Protein AF-A0A6I7W639-F1 (afdb_monomer_lite)

Sequence (92 aa):
MDISIKNCNNIDNATIHLDKGFLNIKYGINGTGKSTIAKAIELNSQDPEKLVELTPFKLIEDNPNDLKPVVEGCDGIGSVAVFNEFYVGKFV

pLDDT: mean 93.94, std 3.73, range [73.12, 98.12]

Structure (mmCIF, N/CA/C/O backbone):
data_AF-A0A6I7W639-F1
#
_entry.id   AF-A0A6I7W639-F1
#
loop_
_atom_site.group_PDB
_atom_site.id
_atom_site.type_symbol
_atom_site.label_atom_id
_atom_site.label_alt_id
_atom_site.label_comp_id
_atom_site.label_asym_id
_atom_site.label_entity_id
_atom_site.label_seq_id
_atom_site.pdbx_PDB_ins_code
_atom_site.Cartn_x
_atom_site.Cartn_y
_atom_site.Cartn_z
_atom_site.occupancy
_atom_site.B_iso_or_equiv
_atom_site.auth_seq_id
_atom_site.auth_comp_id
_atom_site.auth_asym_id
_atom_site.auth_atom_id
_atom_site.pdbx_PDB_model_num
ATOM 1 N N . MET A 1 1 ? -14.905 -4.392 1.681 1.00 92.06 1 MET A N 1
ATOM 2 C CA . MET A 1 1 ? -14.361 -3.460 0.663 1.00 92.06 1 MET A CA 1
ATOM 3 C C . MET A 1 1 ? -13.049 -4.041 0.197 1.00 92.06 1 MET A C 1
ATOM 5 O O . MET A 1 1 ? -12.198 -4.268 1.044 1.00 92.06 1 MET A O 1
ATOM 9 N N . ASP A 1 2 ? -12.902 -4.307 -1.096 1.00 95.75 2 ASP A N 1
ATOM 10 C CA . ASP A 1 2 ? -11.667 -4.863 -1.652 1.00 95.75 2 ASP A CA 1
ATOM 11 C C . ASP A 1 2 ? -10.798 -3.753 -2.227 1.00 95.75 2 ASP A C 1
ATOM 13 O O . ASP A 1 2 ? -11.258 -2.973 -3.055 1.00 95.75 2 ASP A O 1
ATOM 17 N N . ILE A 1 3 ? -9.547 -3.699 -1.776 1.00 96.62 3 ILE A N 1
ATOM 18 C CA . ILE A 1 3 ? -8.540 -2.753 -2.248 1.00 96.62 3 ILE A CA 1
ATOM 19 C C . ILE A 1 3 ? -7.494 -3.531 -3.037 1.00 96.62 3 ILE A C 1
ATOM 21 O O . ILE A 1 3 ? -6.901 -4.480 -2.520 1.00 96.62 3 ILE A O 1
ATOM 25 N N . SER A 1 4 ? -7.263 -3.121 -4.279 1.00 98.00 4 SER A N 1
ATOM 26 C CA . SER A 1 4 ? -6.227 -3.663 -5.157 1.00 98.00 4 SER A CA 1
ATOM 27 C C . SER A 1 4 ? -5.033 -2.715 -5.159 1.00 98.00 4 SER A C 1
ATOM 29 O O . SER A 1 4 ? -5.204 -1.513 -5.326 1.00 98.00 4 SER A O 1
ATOM 31 N N . ILE A 1 5 ? -3.831 -3.249 -4.938 1.00 98.12 5 ILE A N 1
ATOM 32 C CA . ILE A 1 5 ? -2.570 -2.499 -4.940 1.00 98.12 5 ILE A CA 1
ATOM 33 C C . ILE A 1 5 ? -1.630 -3.183 -5.925 1.00 98.12 5 ILE A C 1
ATOM 35 O O . ILE A 1 5 ? -1.359 -4.378 -5.786 1.00 98.12 5 ILE A O 1
ATOM 39 N N . LYS A 1 6 ? -1.128 -2.436 -6.908 1.00 98.06 6 LYS A N 1
ATOM 40 C CA . LYS A 1 6 ? -0.266 -2.960 -7.971 1.00 98.06 6 LYS A CA 1
ATOM 41 C C . LYS A 1 6 ? 0.964 -2.089 -8.147 1.00 98.06 6 LYS A C 1
ATOM 43 O O . LYS A 1 6 ? 0.862 -0.869 -8.076 1.00 98.06 6 LYS A O 1
ATOM 48 N N . ASN A 1 7 ? 2.098 -2.729 -8.420 1.00 97.69 7 ASN A N 1
ATOM 49 C CA . ASN A 1 7 ? 3.380 -2.079 -8.689 1.00 97.69 7 ASN A CA 1
ATOM 50 C C . ASN A 1 7 ? 3.739 -1.011 -7.638 1.00 97.69 7 ASN A C 1
ATOM 52 O O . ASN A 1 7 ? 4.090 0.102 -8.001 1.00 97.69 7 ASN A O 1
ATOM 56 N N . CYS A 1 8 ? 3.638 -1.323 -6.345 1.00 98.12 8 CYS A N 1
ATOM 57 C CA . CYS A 1 8 ? 3.984 -0.404 -5.256 1.00 98.12 8 CYS A CA 1
ATOM 58 C C . CYS A 1 8 ? 5.162 -0.975 -4.458 1.00 98.12 8 CYS A C 1
ATOM 60 O O . CYS A 1 8 ? 4.999 -1.962 -3.744 1.00 98.12 8 CYS A O 1
ATOM 62 N N . ASN A 1 9 ? 6.339 -0.352 -4.518 1.00 97.81 9 ASN A N 1
ATOM 63 C CA . ASN A 1 9 ? 7.582 -0.791 -3.881 1.00 97.81 9 ASN A CA 1
ATOM 64 C C . ASN A 1 9 ? 7.866 -2.282 -4.130 1.00 97.81 9 ASN A C 1
ATOM 66 O O . ASN A 1 9 ? 8.224 -2.688 -5.229 1.00 97.81 9 ASN A O 1
ATOM 70 N N . ASN A 1 10 ? 7.715 -3.105 -3.095 1.00 95.81 10 ASN A N 1
ATOM 71 C CA . ASN A 1 10 ? 7.953 -4.542 -3.113 1.00 95.81 10 ASN A CA 1
ATOM 72 C C . ASN A 1 10 ? 6.693 -5.367 -3.454 1.00 95.81 10 ASN A C 1
ATOM 74 O O . ASN A 1 10 ? 6.736 -6.593 -3.385 1.00 95.81 10 ASN A O 1
ATOM 78 N N . ILE A 1 11 ? 5.565 -4.712 -3.743 1.00 97.38 11 ILE A N 1
ATOM 79 C CA . ILE A 1 11 ? 4.281 -5.332 -4.073 1.00 97.38 11 ILE A CA 1
ATOM 80 C C . ILE A 1 11 ? 4.068 -5.249 -5.580 1.00 97.38 11 ILE A C 1
ATOM 82 O O . ILE A 1 11 ? 3.830 -4.171 -6.121 1.00 97.38 11 ILE A O 1
ATOM 86 N N . ASP A 1 12 ? 4.070 -6.405 -6.234 1.00 96.38 12 ASP A N 1
ATOM 87 C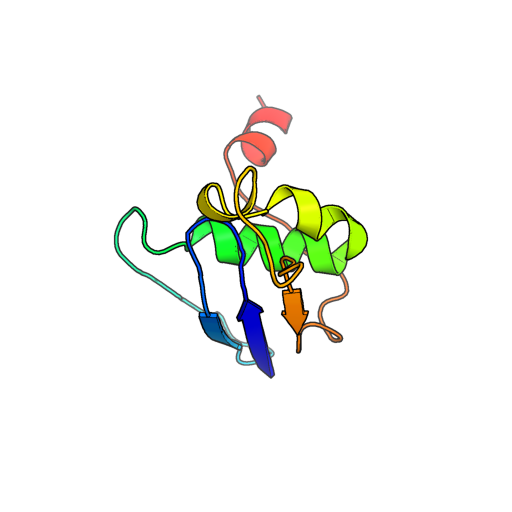 CA . ASP A 1 12 ? 3.666 -6.504 -7.637 1.00 96.38 12 ASP A CA 1
ATOM 88 C C . ASP A 1 12 ? 2.147 -6.444 -7.759 1.00 96.38 12 ASP A C 1
ATOM 90 O O . ASP A 1 12 ? 1.614 -5.615 -8.489 1.00 96.38 12 ASP A O 1
ATOM 94 N N . ASN A 1 13 ? 1.450 -7.289 -6.996 1.00 97.31 13 ASN A N 1
ATOM 95 C CA . ASN A 1 13 ? -0.004 -7.316 -6.905 1.00 97.31 13 ASN A CA 1
ATOM 96 C C . ASN A 1 13 ? -0.424 -7.752 -5.496 1.00 97.31 13 ASN A C 1
ATOM 98 O O . ASN A 1 13 ? 0.109 -8.724 -4.958 1.00 97.31 13 ASN A O 1
ATOM 102 N N . ALA A 1 14 ? -1.405 -7.069 -4.917 1.00 96.88 14 ALA A N 1
ATOM 103 C CA . ALA A 1 14 ? -2.047 -7.453 -3.668 1.00 96.88 14 ALA A CA 1
ATOM 104 C C . ALA A 1 14 ? -3.534 -7.089 -3.687 1.00 96.88 14 ALA A C 1
ATOM 106 O O . ALA A 1 14 ? -3.933 -6.076 -4.260 1.00 96.88 14 ALA A O 1
ATOM 107 N N . THR A 1 15 ? -4.342 -7.896 -3.001 1.00 96.81 15 THR A N 1
ATOM 108 C CA . THR A 1 15 ? -5.755 -7.606 -2.739 1.00 96.81 15 THR A CA 1
ATOM 109 C C . THR A 1 15 ? -6.009 -7.680 -1.243 1.00 96.81 15 THR A C 1
ATOM 111 O O . THR A 1 15 ? -5.626 -8.653 -0.592 1.00 96.81 15 THR A O 1
ATOM 114 N N . ILE A 1 16 ? -6.636 -6.645 -0.685 1.00 95.69 16 ILE A N 1
ATOM 115 C CA . ILE A 1 16 ? -6.907 -6.534 0.748 1.00 95.69 16 ILE A CA 1
ATOM 116 C C . ILE A 1 16 ? -8.379 -6.260 0.971 1.00 95.69 16 ILE A C 1
ATOM 118 O O . ILE A 1 16 ? -8.906 -5.251 0.516 1.00 95.69 16 ILE A O 1
ATOM 122 N N . HIS A 1 17 ? -9.007 -7.129 1.755 1.00 95.69 17 HIS A N 1
ATOM 123 C CA . HIS A 1 17 ? -10.370 -6.918 2.210 1.00 95.69 17 HIS A CA 1
ATOM 124 C C . HIS A 1 17 ? -10.404 -6.113 3.512 1.00 95.69 17 HIS A C 1
ATOM 126 O O . HIS A 1 17 ? -9.762 -6.501 4.498 1.00 95.69 17 HIS A O 1
ATOM 132 N N . LEU A 1 18 ? -11.178 -5.029 3.520 1.00 94.12 18 LEU A N 1
ATOM 133 C CA . LEU A 1 18 ? -11.554 -4.258 4.700 1.00 94.12 18 LEU A CA 1
ATOM 134 C C . LEU A 1 18 ? -13.048 -4.405 5.004 1.00 94.12 18 LEU A C 1
ATOM 136 O O . LEU A 1 18 ? -13.898 -4.008 4.201 1.00 94.12 18 LEU A O 1
ATOM 140 N N . ASP A 1 19 ? -13.362 -4.897 6.197 1.00 95.12 19 ASP A N 1
ATOM 141 C CA . ASP A 1 19 ? -14.721 -4.946 6.730 1.00 95.12 19 ASP A CA 1
ATOM 142 C C . ASP A 1 19 ? -15.087 -3.599 7.358 1.00 95.12 19 ASP A C 1
ATOM 144 O O . ASP A 1 19 ? -14.494 -3.163 8.350 1.00 95.12 19 ASP A O 1
ATOM 148 N N . LYS A 1 20 ? -16.062 -2.902 6.766 1.00 91.56 20 LYS A 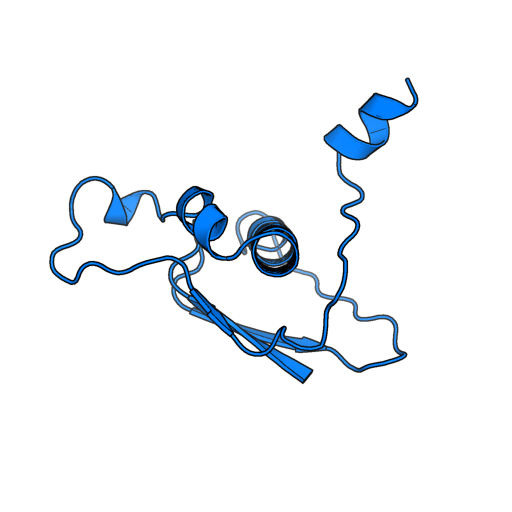N 1
ATOM 149 C CA . LYS A 1 20 ? -16.473 -1.570 7.227 1.00 91.56 20 LYS A CA 1
ATOM 150 C C . LYS A 1 20 ? -17.104 -1.658 8.617 1.00 91.56 20 LYS A C 1
ATOM 152 O O . LYS A 1 20 ? -18.023 -2.438 8.829 1.00 91.56 20 LYS A O 1
ATOM 157 N N . GLY A 1 21 ? -16.652 -0.803 9.534 1.00 92.94 21 GLY A N 1
ATOM 158 C CA . GLY A 1 21 ? -17.145 -0.768 10.916 1.00 92.94 21 GLY A CA 1
ATOM 159 C C . GLY A 1 21 ? -16.471 -1.774 11.852 1.00 92.94 21 GLY A C 1
ATOM 160 O O . GLY A 1 21 ? -16.822 -1.824 13.026 1.00 92.94 21 GLY A O 1
ATOM 161 N N . PHE A 1 22 ? -15.488 -2.534 11.362 1.00 96.38 22 PHE A N 1
ATOM 162 C CA . PHE A 1 22 ? -14.741 -3.511 12.150 1.00 96.38 22 PHE A CA 1
ATOM 163 C C . PHE A 1 22 ? -13.265 -3.130 12.284 1.00 96.38 22 PHE A C 1
ATOM 165 O O . PHE A 1 22 ? -12.682 -2.458 11.427 1.00 96.38 22 PHE A O 1
ATOM 172 N N . LEU A 1 23 ? -12.635 -3.611 13.359 1.00 96.12 23 LEU A N 1
ATOM 173 C CA . LEU A 1 23 ? -11.183 -3.592 13.487 1.00 96.12 23 LEU A CA 1
ATOM 174 C C . LEU A 1 23 ? -10.583 -4.617 12.518 1.00 96.12 23 LEU A C 1
ATOM 176 O O . LEU A 1 23 ? -10.743 -5.823 12.689 1.00 96.12 23 LEU A O 1
ATOM 180 N N . ASN A 1 24 ? -9.864 -4.126 11.515 1.00 95.00 24 ASN A N 1
ATOM 181 C CA . ASN A 1 24 ? -9.212 -4.956 10.512 1.00 95.00 24 ASN A CA 1
ATOM 182 C C . ASN A 1 24 ? -7.744 -5.183 10.900 1.00 95.00 24 ASN A C 1
ATOM 184 O O . ASN A 1 24 ? -6.929 -4.272 10.787 1.00 95.00 24 ASN A O 1
ATOM 188 N N . ILE A 1 25 ? -7.392 -6.397 11.336 1.00 95.50 25 ILE A N 1
ATOM 189 C CA . ILE A 1 25 ? -6.012 -6.755 11.707 1.00 95.50 25 ILE A CA 1
ATOM 190 C C . ILE A 1 25 ? -5.368 -7.528 10.557 1.00 95.50 25 ILE A C 1
ATOM 192 O O . ILE A 1 25 ? -5.780 -8.644 10.243 1.00 95.50 25 ILE A O 1
ATOM 196 N N . LYS A 1 26 ? -4.338 -6.947 9.935 1.00 93.12 26 LYS A N 1
ATOM 197 C CA . LYS A 1 26 ? -3.514 -7.604 8.910 1.00 93.12 26 LYS A CA 1
ATOM 198 C C . LYS A 1 26 ? -2.079 -7.701 9.429 1.00 93.12 26 LYS A C 1
ATOM 200 O O . LYS A 1 26 ? -1.476 -6.684 9.762 1.00 93.12 26 LYS A O 1
ATOM 205 N N . TYR A 1 27 ? -1.533 -8.910 9.509 1.00 94.19 27 TYR A N 1
ATOM 206 C CA . TYR A 1 27 ? -0.178 -9.165 10.000 1.00 94.19 27 TYR A CA 1
ATOM 207 C C . TYR A 1 27 ? 0.629 -9.962 8.973 1.00 94.19 27 TYR A C 1
ATOM 209 O O . TYR A 1 27 ? 0.085 -10.578 8.063 1.00 94.19 27 TYR A O 1
ATOM 217 N N . GLY A 1 28 ? 1.949 -9.917 9.104 1.00 93.38 28 GLY A N 1
ATOM 218 C CA . GLY A 1 28 ? 2.882 -10.553 8.182 1.00 93.38 28 GLY A CA 1
ATOM 219 C C . GLY A 1 28 ? 4.318 -10.278 8.605 1.00 93.38 28 GLY A C 1
ATOM 220 O O . GLY A 1 28 ? 4.568 -9.398 9.436 1.00 93.38 28 GLY A O 1
ATOM 221 N N . ILE A 1 29 ? 5.270 -11.009 8.036 1.00 95.81 29 ILE A N 1
ATOM 222 C CA . ILE A 1 29 ? 6.692 -10.859 8.362 1.00 95.81 29 ILE A CA 1
ATOM 223 C C . ILE A 1 29 ? 7.266 -9.538 7.822 1.00 95.81 29 ILE A C 1
ATOM 225 O O . ILE A 1 29 ? 6.610 -8.775 7.100 1.00 95.81 29 ILE A O 1
ATOM 229 N N . ASN A 1 30 ? 8.483 -9.195 8.237 1.00 94.38 30 ASN A N 1
ATOM 230 C CA . ASN A 1 30 ? 9.172 -8.020 7.706 1.00 94.38 30 ASN A CA 1
ATOM 231 C C . ASN A 1 30 ? 9.436 -8.192 6.207 1.00 94.38 30 ASN A C 1
ATOM 233 O O . ASN A 1 30 ? 9.669 -9.299 5.735 1.00 94.38 30 ASN A O 1
ATOM 237 N N . GLY A 1 31 ? 9.334 -7.096 5.455 1.00 93.31 31 GLY A N 1
ATOM 238 C CA . GLY A 1 31 ? 9.469 -7.129 3.997 1.00 93.31 31 GLY A CA 1
ATOM 239 C C . GLY A 1 31 ? 8.233 -7.614 3.226 1.00 93.31 31 GLY A C 1
ATOM 240 O O . GLY A 1 31 ? 8.245 -7.552 2.008 1.00 93.31 31 GLY A O 1
ATOM 241 N N . THR A 1 32 ? 7.131 -8.020 3.876 1.00 94.50 32 THR A N 1
ATOM 242 C CA . THR A 1 32 ? 5.890 -8.429 3.168 1.00 94.50 32 THR A CA 1
ATOM 243 C C . THR A 1 32 ? 5.105 -7.256 2.554 1.00 94.50 32 THR A C 1
ATOM 245 O O . THR A 1 32 ? 4.146 -7.469 1.829 1.00 94.50 32 THR A O 1
ATOM 248 N N . GLY A 1 33 ? 5.486 -6.001 2.823 1.00 96.00 33 GLY A N 1
ATOM 249 C CA . GLY A 1 33 ? 4.801 -4.821 2.268 1.00 96.00 33 GLY A CA 1
ATOM 250 C C . GLY A 1 33 ? 3.687 -4.235 3.144 1.00 96.00 33 GLY A C 1
ATOM 251 O O . GLY A 1 33 ? 2.914 -3.411 2.675 1.00 96.00 33 GLY A O 1
ATOM 252 N N . LYS A 1 34 ? 3.616 -4.591 4.436 1.00 95.31 34 LYS A N 1
ATOM 253 C CA . LYS A 1 34 ? 2.635 -4.020 5.387 1.00 95.31 34 LYS A CA 1
ATOM 254 C C . LYS A 1 34 ? 2.638 -2.484 5.399 1.00 95.31 34 LYS A C 1
ATOM 256 O O . LYS A 1 34 ? 1.591 -1.861 5.268 1.00 95.31 34 LYS A O 1
ATOM 261 N N . SER A 1 35 ? 3.819 -1.877 5.526 1.00 94.81 35 SER A N 1
ATOM 262 C CA . SER A 1 35 ? 3.963 -0.416 5.521 1.00 94.81 35 SER A CA 1
ATOM 263 C C . SER A 1 35 ? 3.669 0.177 4.142 1.00 94.81 35 SER A C 1
ATOM 265 O O . SER A 1 35 ? 3.053 1.233 4.059 1.00 94.81 35 SER A O 1
ATOM 267 N N . THR A 1 36 ? 4.037 -0.531 3.066 1.00 96.81 36 THR A N 1
ATOM 268 C CA . THR A 1 36 ? 3.701 -0.164 1.682 1.00 96.81 36 THR A CA 1
ATOM 269 C C . THR A 1 36 ? 2.193 -0.063 1.487 1.00 96.81 36 THR A C 1
ATOM 271 O O . THR A 1 36 ? 1.726 0.916 0.922 1.00 96.81 36 THR A O 1
ATOM 274 N N . ILE A 1 37 ? 1.425 -1.029 1.999 1.00 96.31 37 ILE A N 1
ATOM 275 C CA . ILE A 1 37 ? -0.041 -1.028 1.938 1.00 96.31 37 ILE A CA 1
ATOM 276 C C . ILE A 1 37 ? -0.612 0.218 2.613 1.00 96.31 37 ILE A C 1
ATOM 278 O O . ILE A 1 37 ? -1.410 0.934 2.013 1.00 96.31 37 ILE A O 1
ATOM 282 N N . ALA A 1 38 ? -0.190 0.489 3.852 1.00 94.94 38 ALA A N 1
ATOM 283 C CA . ALA A 1 38 ? -0.669 1.650 4.595 1.00 94.94 38 ALA A CA 1
ATOM 284 C C . ALA A 1 38 ? -0.333 2.961 3.866 1.00 94.94 38 ALA A C 1
ATOM 286 O O . ALA A 1 38 ? -1.189 3.833 3.747 1.00 94.94 38 ALA A O 1
ATOM 287 N N . LYS A 1 39 ? 0.889 3.070 3.327 1.00 95.56 39 LYS A N 1
ATOM 288 C CA . LYS A 1 39 ? 1.347 4.245 2.580 1.00 95.56 39 LYS A CA 1
ATOM 289 C C . LYS A 1 39 ? 0.604 4.422 1.255 1.00 95.56 39 LYS A C 1
ATOM 291 O O . LYS A 1 39 ? 0.250 5.540 0.915 1.00 95.56 39 LYS A O 1
ATOM 296 N N . ALA A 1 40 ? 0.332 3.336 0.536 1.00 96.75 40 ALA A N 1
ATOM 297 C CA . ALA A 1 40 ? -0.415 3.362 -0.718 1.00 96.75 40 ALA A CA 1
ATOM 298 C C . ALA A 1 40 ? -1.845 3.874 -0.506 1.00 96.75 40 ALA A C 1
ATOM 300 O O . ALA A 1 40 ? -2.296 4.756 -1.230 1.00 96.75 40 ALA A O 1
ATOM 301 N N . ILE A 1 41 ? -2.527 3.384 0.534 1.00 95.81 41 ILE A N 1
ATOM 302 C CA . ILE A 1 41 ? -3.875 3.847 0.887 1.00 95.81 41 ILE A CA 1
ATOM 303 C C . ILE A 1 41 ? -3.840 5.313 1.353 1.00 95.81 41 ILE A C 1
ATOM 305 O O . ILE A 1 41 ? -4.697 6.090 0.943 1.00 95.81 41 ILE A O 1
ATOM 309 N N . GLU A 1 42 ? -2.849 5.712 2.163 1.00 95.44 42 GLU A N 1
ATOM 310 C CA . GLU A 1 42 ? -2.669 7.108 2.598 1.00 95.44 42 GLU A CA 1
ATOM 311 C C . GLU A 1 42 ? -2.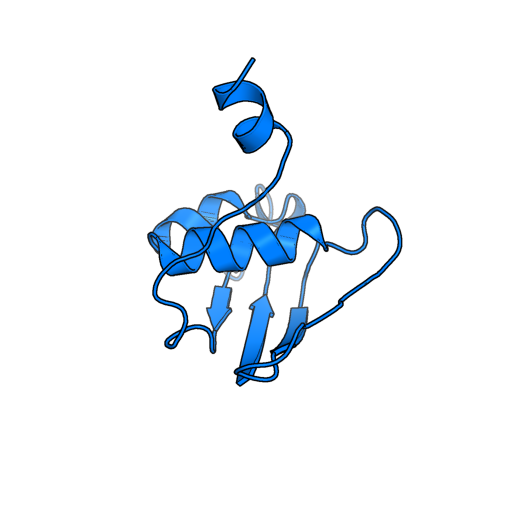467 8.062 1.415 1.00 95.44 42 GLU A C 1
ATOM 313 O O . GLU A 1 42 ? -3.186 9.052 1.302 1.00 95.44 42 GLU A O 1
ATOM 318 N N . LEU A 1 43 ? -1.501 7.776 0.538 1.00 95.44 43 LEU A N 1
ATOM 319 C CA . LEU A 1 43 ? -1.196 8.630 -0.607 1.00 95.44 43 LEU A CA 1
ATOM 320 C C . LEU A 1 43 ? -2.391 8.714 -1.553 1.00 95.44 43 LEU A C 1
ATOM 322 O O . LEU A 1 43 ? -2.775 9.816 -1.927 1.00 95.44 43 LEU A O 1
ATOM 326 N N . ASN A 1 44 ? -3.047 7.587 -1.851 1.00 94.81 44 ASN A N 1
ATOM 327 C CA . ASN A 1 44 ? -4.230 7.595 -2.707 1.00 94.81 44 ASN A CA 1
ATOM 328 C C . ASN A 1 44 ? -5.392 8.407 -2.111 1.00 94.81 44 ASN A C 1
ATOM 330 O O . ASN A 1 44 ? -6.145 9.019 -2.860 1.00 94.81 44 ASN A O 1
ATOM 334 N N . SER A 1 45 ? -5.563 8.423 -0.782 1.00 93.31 45 SER A N 1
ATOM 335 C CA . SER A 1 45 ? -6.613 9.234 -0.145 1.00 93.31 45 SER A CA 1
ATOM 336 C C . SER A 1 45 ? -6.299 10.733 -0.146 1.00 93.31 45 SER A C 1
ATOM 338 O O . SER A 1 45 ? -7.194 11.533 0.116 1.00 93.31 45 SER A O 1
ATOM 340 N N . GLN A 1 46 ? -5.036 11.120 -0.332 1.00 92.06 46 GLN A N 1
ATOM 341 C CA . GLN A 1 46 ? -4.612 12.519 -0.372 1.00 92.06 46 GLN A CA 1
ATOM 342 C C . GLN A 1 46 ? -4.592 13.040 -1.807 1.00 92.06 46 GLN A C 1
ATOM 344 O O . GLN A 1 46 ? -5.187 14.074 -2.094 1.00 92.06 46 GLN A O 1
ATOM 349 N N . ASP A 1 47 ? -3.862 12.337 -2.668 1.00 92.19 47 ASP A N 1
ATOM 350 C CA . ASP A 1 47 ? -3.625 12.672 -4.064 1.00 92.19 47 ASP A CA 1
ATOM 351 C C . ASP A 1 47 ? -3.046 11.438 -4.792 1.00 92.19 47 ASP A C 1
ATOM 353 O O . ASP A 1 47 ? -1.886 11.077 -4.553 1.00 92.19 47 ASP A O 1
ATOM 357 N N . PRO A 1 48 ? -3.820 10.779 -5.677 1.00 92.31 48 PRO A N 1
ATOM 358 C CA . PRO A 1 48 ? -3.355 9.625 -6.444 1.00 92.31 48 PRO A CA 1
ATOM 359 C C . PRO A 1 48 ? -2.084 9.874 -7.268 1.00 92.31 48 PRO A C 1
ATOM 361 O O . PRO A 1 48 ? -1.341 8.925 -7.513 1.00 92.31 48 PRO A O 1
ATOM 364 N N . GLU A 1 49 ? -1.775 11.118 -7.656 1.00 94.44 49 GLU A N 1
ATOM 365 C CA . GLU A 1 49 ? -0.538 11.429 -8.389 1.00 94.44 49 GLU A CA 1
ATOM 366 C C . GLU A 1 49 ? 0.717 11.146 -7.549 1.00 94.44 49 GLU A C 1
ATOM 368 O O . GLU A 1 49 ? 1.761 10.767 -8.085 1.00 94.44 49 GLU A O 1
ATOM 373 N N . LYS A 1 50 ? 0.610 11.216 -6.215 1.00 95.88 50 LYS A N 1
ATOM 374 C CA . LYS A 1 50 ? 1.715 10.904 -5.296 1.00 95.88 50 LYS A CA 1
ATOM 375 C C . LYS A 1 50 ? 2.057 9.423 -5.227 1.00 95.88 50 LYS A C 1
ATOM 377 O O . LYS A 1 50 ? 3.107 9.073 -4.692 1.00 95.88 50 LYS A O 1
ATOM 382 N N . LEU A 1 51 ? 1.230 8.532 -5.778 1.00 97.00 51 LEU A N 1
ATOM 383 C CA . LEU A 1 51 ? 1.547 7.103 -5.819 1.00 97.00 51 LEU A CA 1
ATOM 384 C C . LEU A 1 51 ? 2.862 6.814 -6.553 1.00 97.00 51 LEU A C 1
ATOM 386 O O . LEU A 1 51 ? 3.493 5.802 -6.258 1.00 97.00 51 LEU A O 1
ATOM 390 N N . VAL A 1 52 ? 3.326 7.719 -7.423 1.00 96.56 52 VAL A N 1
ATOM 391 C CA . VAL A 1 52 ? 4.650 7.650 -8.064 1.00 96.56 52 VAL A CA 1
ATOM 392 C C . VAL A 1 52 ? 5.806 7.534 -7.058 1.00 96.56 52 VAL A C 1
ATOM 394 O O . VAL A 1 52 ? 6.821 6.911 -7.368 1.00 96.56 52 VAL A O 1
ATOM 397 N N . GLU A 1 53 ? 5.645 8.035 -5.827 1.00 96.69 53 GLU A N 1
ATOM 398 C CA . GLU A 1 53 ? 6.619 7.869 -4.734 1.00 96.69 53 GLU A CA 1
ATOM 399 C C . GLU A 1 53 ? 6.826 6.397 -4.342 1.00 96.69 53 GLU A C 1
ATOM 401 O O . GLU A 1 53 ? 7.835 6.046 -3.734 1.00 96.69 53 GLU A O 1
ATOM 406 N N . LEU A 1 54 ? 5.878 5.523 -4.687 1.00 97.88 54 LEU A N 1
ATOM 407 C CA . LEU A 1 54 ? 5.933 4.087 -4.431 1.00 97.88 54 LEU A CA 1
ATOM 408 C C . LEU A 1 54 ? 6.409 3.299 -5.652 1.00 97.88 54 LEU A C 1
ATOM 410 O O . LEU A 1 54 ? 6.178 2.095 -5.708 1.00 97.88 54 LEU A O 1
ATOM 414 N N . THR A 1 55 ? 7.048 3.933 -6.637 1.00 97.50 55 THR A N 1
ATOM 415 C CA . THR A 1 55 ? 7.560 3.225 -7.817 1.00 97.50 55 THR A CA 1
ATOM 416 C C . THR A 1 55 ? 8.544 2.120 -7.397 1.00 97.50 55 THR A C 1
ATOM 418 O O . THR A 1 55 ? 9.525 2.399 -6.705 1.00 97.50 55 THR A O 1
ATOM 421 N N . PRO A 1 56 ? 8.307 0.853 -7.788 1.00 96.94 56 PRO A N 1
ATOM 422 C CA . PRO A 1 56 ? 9.210 -0.253 -7.521 1.00 96.94 56 PRO A CA 1
ATOM 423 C C . PRO A 1 56 ? 10.601 0.037 -8.062 1.00 96.94 56 PRO A C 1
ATOM 425 O O . PRO A 1 56 ? 10.746 0.449 -9.209 1.00 96.94 56 PRO A O 1
ATOM 428 N N . PHE A 1 57 ? 11.630 -0.277 -7.274 1.00 95.06 57 PHE A N 1
ATOM 429 C CA . PHE A 1 57 ? 13.022 -0.057 -7.676 1.00 95.06 57 PHE A CA 1
ATOM 430 C C . PHE A 1 57 ? 13.350 -0.691 -9.040 1.00 95.06 57 PHE A C 1
ATOM 432 O O . PHE A 1 57 ? 14.008 -0.077 -9.872 1.00 95.06 57 PHE A O 1
ATOM 439 N N . LYS A 1 58 ? 12.807 -1.889 -9.308 1.00 93.81 58 LYS A N 1
ATOM 440 C CA . LYS A 1 58 ? 12.982 -2.609 -10.580 1.00 93.81 58 LYS A CA 1
ATOM 441 C C . LYS A 1 58 ? 12.398 -1.896 -11.808 1.00 93.81 58 LYS A C 1
ATOM 443 O O . LYS A 1 58 ? 12.754 -2.264 -12.914 1.00 93.81 58 LYS A O 1
ATOM 448 N N . LEU A 1 59 ? 11.506 -0.921 -11.616 1.00 95.38 59 LEU A N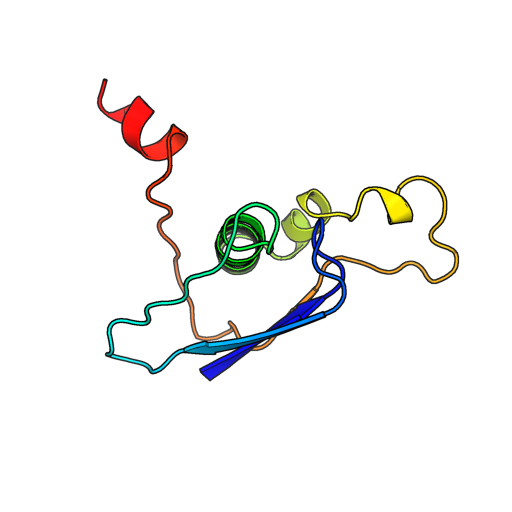 1
ATOM 449 C CA . LEU A 1 59 ? 10.853 -0.157 -12.684 1.00 95.38 59 LEU A CA 1
ATOM 450 C C . LEU A 1 59 ? 11.466 1.242 -12.874 1.00 95.38 59 LEU A C 1
ATOM 452 O O . LEU A 1 59 ? 10.971 2.009 -13.692 1.00 95.38 59 LEU A O 1
ATOM 456 N N . ILE A 1 60 ? 12.512 1.603 -12.121 1.00 92.06 60 ILE A N 1
ATOM 457 C CA . ILE A 1 60 ? 13.159 2.919 -12.251 1.00 92.06 60 ILE A CA 1
ATOM 458 C C . ILE A 1 60 ? 13.976 2.998 -13.548 1.00 92.06 60 ILE A C 1
ATOM 460 O O . ILE A 1 60 ? 13.891 3.992 -14.263 1.00 92.06 60 ILE A O 1
ATOM 464 N N . GLU A 1 61 ? 14.759 1.960 -13.851 1.00 91.31 61 GLU A N 1
ATOM 465 C CA . GLU A 1 61 ? 15.641 1.933 -15.029 1.00 91.31 61 GLU A CA 1
ATOM 466 C C . GLU A 1 61 ? 15.059 1.131 -16.203 1.00 91.31 61 GLU A C 1
ATOM 468 O O . GLU A 1 61 ? 15.334 1.455 -17.356 1.00 91.31 61 GLU A O 1
ATOM 473 N N . ASP A 1 62 ? 14.235 0.114 -15.928 1.00 92.81 62 ASP A N 1
ATOM 474 C CA . ASP A 1 62 ? 13.680 -0.795 -16.935 1.00 92.81 62 ASP A CA 1
ATOM 475 C C . ASP A 1 62 ? 12.160 -0.940 -16.765 1.00 92.81 62 ASP A C 1
ATOM 477 O O . ASP A 1 62 ? 11.658 -1.745 -15.976 1.00 92.81 62 ASP A O 1
ATOM 481 N N . ASN A 1 63 ? 11.410 -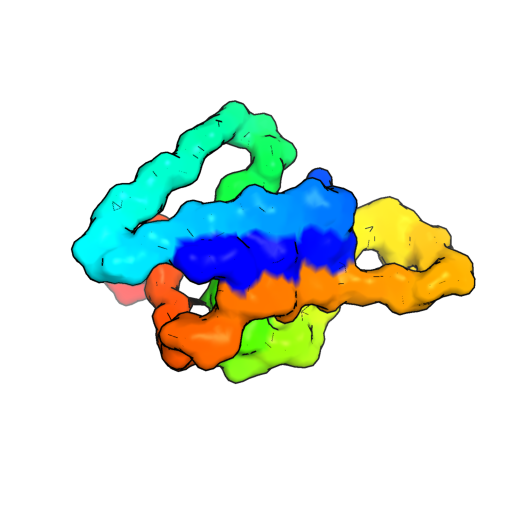0.105 -17.491 1.00 94.62 63 ASN A N 1
ATOM 482 C CA . ASN A 1 63 ? 9.946 -0.094 -17.472 1.00 94.62 63 ASN A CA 1
ATOM 483 C C . ASN A 1 63 ? 9.350 0.021 -18.887 1.00 94.62 63 ASN A C 1
ATOM 485 O O . ASN A 1 63 ? 8.706 1.018 -19.220 1.00 94.62 63 ASN A O 1
ATOM 489 N N . PRO A 1 64 ? 9.541 -0.998 -19.746 1.00 91.62 64 PRO A N 1
ATOM 490 C CA . PRO A 1 64 ? 9.129 -0.950 -21.151 1.00 91.62 64 PRO A CA 1
ATOM 491 C C . PRO A 1 64 ? 7.609 -0.856 -21.335 1.00 91.62 64 PRO A C 1
ATOM 493 O O . PRO A 1 64 ? 7.140 -0.448 -22.393 1.00 91.62 64 PRO A O 1
ATOM 496 N N . ASN A 1 65 ? 6.842 -1.226 -20.305 1.00 93.50 65 ASN A N 1
ATOM 497 C CA . ASN A 1 65 ? 5.382 -1.219 -20.316 1.00 93.50 65 ASN A CA 1
ATOM 498 C C . ASN A 1 65 ? 4.778 0.003 -19.596 1.00 93.50 65 ASN A C 1
ATOM 500 O O . ASN A 1 65 ? 3.568 0.016 -19.384 1.00 93.50 65 ASN A O 1
ATOM 504 N N . ASP A 1 66 ? 5.598 0.984 -19.187 1.00 93.69 66 ASP A N 1
ATOM 505 C CA . ASP A 1 66 ? 5.182 2.170 -18.412 1.00 93.69 66 ASP A CA 1
ATOM 506 C C . ASP A 1 66 ? 4.273 1.810 -17.217 1.00 93.69 66 ASP A C 1
ATOM 508 O O . ASP A 1 66 ? 3.249 2.443 -16.948 1.00 93.69 66 ASP A O 1
ATOM 512 N N . LEU A 1 67 ? 4.623 0.732 -16.506 1.00 95.81 67 LEU A N 1
ATOM 513 C CA . LEU A 1 67 ? 3.902 0.287 -15.321 1.00 95.81 67 LEU A CA 1
ATOM 514 C C . LEU A 1 67 ? 4.014 1.348 -14.233 1.00 95.81 67 LEU A C 1
ATOM 516 O O . LEU A 1 67 ? 5.114 1.773 -13.878 1.00 95.81 67 LEU A O 1
ATOM 520 N N . LYS A 1 68 ? 2.868 1.728 -13.671 1.00 96.25 68 LYS A N 1
ATOM 521 C CA . LYS A 1 68 ? 2.781 2.705 -12.586 1.00 96.25 68 LYS A CA 1
ATOM 522 C C . LYS A 1 68 ? 2.208 2.061 -11.329 1.00 96.25 68 LYS A C 1
ATOM 524 O O . LYS A 1 68 ? 1.447 1.089 -11.442 1.00 96.25 68 LYS A O 1
ATOM 529 N N . PRO A 1 69 ? 2.565 2.587 -10.149 1.00 97.94 69 PRO A N 1
ATOM 530 C CA . PRO A 1 69 ? 1.856 2.304 -8.913 1.00 97.94 69 PRO A CA 1
ATOM 531 C C . PRO A 1 69 ? 0.366 2.610 -9.064 1.00 97.94 69 PRO A C 1
ATOM 533 O O . PRO A 1 69 ? -0.008 3.684 -9.533 1.00 97.94 69 PRO A O 1
ATOM 536 N N . VAL A 1 70 ? -0.484 1.661 -8.684 1.00 97.38 70 VAL A N 1
ATOM 537 C CA . VAL A 1 70 ? -1.943 1.782 -8.796 1.00 97.38 70 VAL A CA 1
ATOM 538 C C . VAL A 1 70 ? -2.593 1.285 -7.514 1.00 97.38 70 VAL A C 1
ATOM 540 O O . VAL A 1 70 ? -2.236 0.224 -6.995 1.00 97.38 70 VAL A O 1
ATOM 543 N N . VAL A 1 71 ? -3.578 2.042 -7.031 1.00 97.38 71 VAL A N 1
ATOM 544 C CA . VAL A 1 71 ? -4.470 1.642 -5.941 1.00 97.38 71 VAL A CA 1
ATOM 545 C C . VAL A 1 71 ? -5.914 1.808 -6.410 1.00 97.38 71 VAL A C 1
ATOM 547 O O . VAL A 1 71 ? -6.298 2.868 -6.889 1.00 97.38 71 VAL A O 1
ATOM 550 N N . GLU A 1 72 ? -6.714 0.753 -6.289 1.00 96.62 72 GLU A N 1
ATOM 551 C CA . GLU A 1 72 ? -8.116 0.707 -6.727 1.00 96.62 72 GLU A CA 1
ATOM 552 C C . GLU A 1 72 ? -9.008 0.226 -5.573 1.00 96.62 72 GLU A C 1
ATOM 554 O O . GLU A 1 72 ? -8.567 -0.563 -4.734 1.00 96.62 72 GLU A O 1
ATOM 559 N N . GLY A 1 73 ? -10.276 0.652 -5.539 1.00 93.44 73 GLY A N 1
ATOM 560 C CA . GLY A 1 73 ? -11.266 0.175 -4.560 1.00 93.44 73 GLY A CA 1
ATOM 561 C C . GLY A 1 73 ? -11.247 0.890 -3.203 1.00 93.44 73 GLY A C 1
ATOM 562 O O . GLY A 1 73 ? -11.914 0.462 -2.260 1.00 93.44 73 GLY A O 1
ATOM 563 N N . CYS A 1 74 ? -10.510 1.997 -3.096 1.00 88.50 74 CYS A N 1
ATOM 564 C CA . CYS A 1 74 ? -10.422 2.843 -1.901 1.00 88.50 74 CYS A CA 1
ATOM 565 C C . CYS A 1 74 ? -11.255 4.136 -1.981 1.00 88.50 74 CYS A C 1
ATOM 567 O O . CYS A 1 74 ? -11.090 5.012 -1.137 1.00 88.50 74 CYS A O 1
ATOM 569 N N . ASP A 1 75 ? -12.199 4.244 -2.922 1.00 85.38 75 ASP A N 1
ATOM 570 C CA . ASP A 1 75 ? -13.025 5.449 -3.148 1.00 85.38 75 ASP A CA 1
ATOM 571 C C . ASP A 1 75 ? -13.839 5.882 -1.914 1.00 85.38 75 ASP A C 1
ATOM 573 O O . ASP A 1 75 ? -14.200 7.044 -1.753 1.00 85.38 75 ASP A O 1
ATOM 577 N N . GLY A 1 76 ? -14.135 4.941 -1.012 1.00 84.75 76 GLY A N 1
ATOM 578 C CA . GLY A 1 76 ? -14.855 5.209 0.234 1.00 84.75 76 GLY A CA 1
ATOM 579 C C . GLY A 1 76 ? -13.984 5.700 1.398 1.00 84.75 76 GLY A C 1
ATOM 580 O O . GLY A 1 76 ? -14.516 5.892 2.493 1.00 84.75 76 GLY A O 1
ATOM 581 N N . ILE A 1 77 ? -12.670 5.854 1.207 1.00 90.62 77 ILE A N 1
ATOM 582 C CA . ILE A 1 77 ? -11.720 6.275 2.244 1.00 90.62 77 ILE A CA 1
ATOM 583 C C . ILE A 1 77 ? -11.408 7.763 2.053 1.00 90.62 77 ILE A C 1
ATOM 585 O O . ILE A 1 77 ? -10.567 8.132 1.242 1.00 90.62 77 ILE A O 1
ATOM 589 N N . GLY A 1 78 ? -12.090 8.623 2.815 1.00 86.25 78 GLY A N 1
ATOM 590 C CA . GLY A 1 78 ? -11.930 10.081 2.705 1.00 86.25 78 GLY A CA 1
ATOM 591 C C . GLY A 1 78 ? -10.711 10.658 3.434 1.00 86.25 78 GLY A C 1
ATOM 592 O O . GLY A 1 78 ? -10.262 11.753 3.111 1.00 86.25 78 GLY A O 1
ATOM 593 N N . SER A 1 79 ? -10.176 9.956 4.433 1.00 89.94 79 SER A N 1
ATOM 594 C CA . SER A 1 79 ? -8.951 10.353 5.126 1.00 89.94 79 SER A CA 1
ATOM 595 C C . SER A 1 79 ? -8.275 9.152 5.776 1.00 89.94 79 SER A C 1
ATOM 597 O O . SER A 1 79 ? -8.922 8.168 6.145 1.00 89.94 79 SER A O 1
ATOM 599 N N . VAL A 1 80 ? -6.954 9.240 5.913 1.00 93.56 80 VAL A N 1
ATOM 600 C CA . VAL A 1 80 ? -6.109 8.200 6.501 1.00 93.56 80 VAL A CA 1
ATOM 601 C C . VAL A 1 80 ? -5.177 8.849 7.514 1.00 93.56 80 VAL A C 1
ATOM 603 O O . VAL A 1 80 ? -4.571 9.883 7.239 1.00 93.56 80 VAL A O 1
ATOM 606 N N . ALA A 1 81 ? -5.051 8.231 8.686 1.00 92.25 81 ALA A N 1
ATOM 607 C CA . ALA A 1 81 ? -4.072 8.602 9.698 1.00 92.25 81 ALA A CA 1
ATOM 608 C C . ALA A 1 81 ? -3.098 7.440 9.904 1.00 92.25 81 ALA A C 1
ATOM 610 O O . ALA A 1 81 ? -3.514 6.316 10.197 1.00 92.25 81 ALA A O 1
ATOM 611 N N . VAL A 1 82 ? -1.803 7.715 9.756 1.00 92.69 82 VAL A N 1
ATOM 612 C CA . VAL A 1 82 ? -0.738 6.722 9.927 1.00 92.69 82 VAL A CA 1
ATOM 613 C C . VAL A 1 82 ? 0.015 7.001 11.223 1.00 92.69 82 VAL A C 1
ATOM 615 O O . VAL A 1 82 ? 0.662 8.034 11.372 1.00 92.69 82 VAL A O 1
ATOM 618 N N . PHE A 1 83 ? -0.039 6.051 12.154 1.00 91.31 83 PHE A N 1
ATOM 619 C CA . PHE A 1 83 ? 0.642 6.121 13.450 1.00 91.31 83 PHE A CA 1
ATOM 620 C C . PHE A 1 83 ? 2.045 5.500 13.360 1.00 91.31 83 PHE A C 1
ATOM 622 O O . PHE A 1 83 ? 2.290 4.408 13.867 1.00 91.31 83 PHE A O 1
ATOM 629 N N . ASN A 1 84 ? 2.954 6.170 12.651 1.00 88.50 84 ASN A N 1
ATOM 630 C CA . ASN A 1 84 ? 4.356 5.766 12.488 1.00 88.50 84 ASN A CA 1
ATOM 631 C C . ASN A 1 84 ? 5.313 6.673 13.291 1.00 88.50 84 ASN A C 1
ATOM 633 O O . ASN A 1 84 ? 4.884 7.546 14.043 1.00 88.50 84 ASN A O 1
ATOM 637 N N . GLU A 1 85 ? 6.622 6.492 13.103 1.00 89.19 85 GLU A N 1
ATOM 638 C CA . GLU A 1 85 ? 7.666 7.300 13.752 1.00 89.19 85 GLU A CA 1
ATOM 639 C C . GLU A 1 85 ? 7.521 8.802 13.469 1.00 89.19 85 GLU A C 1
ATOM 641 O O . GLU A 1 85 ? 7.677 9.617 14.375 1.00 89.19 85 GLU A O 1
ATOM 646 N N . PHE A 1 86 ? 7.144 9.177 12.242 1.00 87.94 86 PHE A N 1
ATOM 647 C CA . PHE A 1 86 ? 6.896 10.576 11.886 1.00 87.94 86 PHE A CA 1
ATOM 648 C C . PHE A 1 86 ? 5.730 11.176 12.679 1.00 87.94 86 PHE A C 1
ATOM 650 O O . PHE A 1 86 ? 5.808 12.323 13.110 1.00 87.94 86 PHE A O 1
ATOM 657 N N . TYR A 1 87 ? 4.652 10.415 12.893 1.00 89.69 87 TYR A N 1
ATOM 658 C CA . TYR A 1 87 ? 3.545 10.856 13.740 1.00 89.69 87 TYR A CA 1
ATOM 659 C C . TYR A 1 87 ? 3.998 11.063 15.188 1.00 89.69 87 TYR A C 1
ATOM 661 O O . TYR A 1 87 ? 3.707 12.104 15.771 1.00 89.69 87 TYR A O 1
ATOM 669 N N . VAL 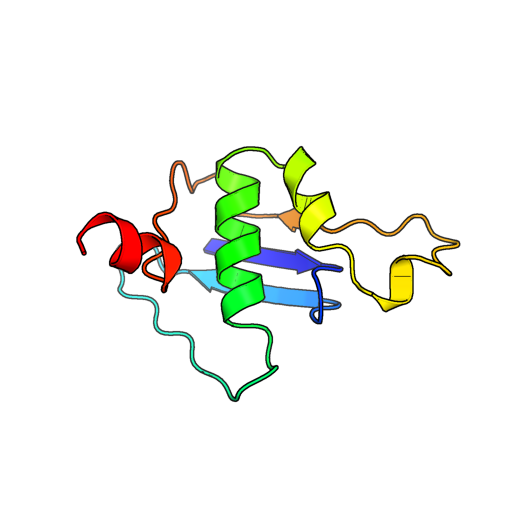A 1 88 ? 4.733 10.099 15.751 1.00 90.62 88 VAL A N 1
ATOM 670 C CA . VAL A 1 88 ? 5.228 10.164 17.136 1.00 90.62 88 VAL A CA 1
ATOM 671 C C . VAL A 1 88 ? 6.155 11.366 17.334 1.00 90.62 88 VAL A C 1
ATOM 673 O O . VAL A 1 88 ? 6.000 12.092 18.312 1.00 90.62 88 VAL A O 1
ATOM 676 N N . GLY A 1 89 ? 7.048 11.638 16.379 1.00 90.62 89 GLY A N 1
ATOM 677 C CA . GLY A 1 89 ? 7.995 12.755 16.444 1.00 90.62 89 GLY A CA 1
ATOM 678 C C . GLY A 1 89 ? 7.365 14.154 16.465 1.00 90.62 89 GLY A C 1
ATOM 679 O O . GLY A 1 89 ? 8.065 15.113 16.756 1.00 90.62 89 GLY A O 1
ATOM 680 N N . LYS A 1 90 ? 6.060 14.305 16.194 1.00 89.25 90 LYS A N 1
ATOM 681 C CA . LYS A 1 90 ? 5.357 15.599 16.315 1.00 89.25 90 LYS A CA 1
ATOM 682 C C . LYS A 1 90 ? 5.026 15.991 17.757 1.00 89.25 90 LYS A C 1
ATOM 684 O O . LYS A 1 90 ? 4.599 17.120 17.984 1.00 89.25 90 LYS A O 1
ATOM 689 N N . PHE A 1 91 ? 5.147 15.057 18.697 1.00 89.44 91 PHE A N 1
ATOM 690 C CA . PHE A 1 91 ? 4.760 15.237 20.099 1.00 89.44 91 PHE A CA 1
ATOM 691 C C . PHE A 1 91 ? 5.951 15.196 21.066 1.00 89.44 91 PHE A C 1
ATOM 693 O O . PHE A 1 91 ? 5.737 15.262 22.276 1.00 89.44 91 PHE A O 1
ATOM 700 N N . VAL A 1 92 ? 7.173 15.055 20.542 1.00 73.12 92 VAL A N 1
ATOM 701 C CA . VAL A 1 92 ? 8.429 15.002 21.306 1.00 73.12 92 VAL A CA 1
ATOM 702 C C . VAL A 1 92 ? 9.215 16.286 21.088 1.00 73.12 92 VAL A C 1
ATOM 704 O O . VAL A 1 92 ? 9.193 16.791 19.944 1.00 73.12 92 VAL A O 1
#

Radius of gyration: 13.93 Å; chains: 1; bounding box: 33×26×42 Å

Secondary structure (DSSP, 8-state):
-EEEEEEETTEEEEEEE--TTS-------TTSSHHHHHHHHHHHHH-GGGGGGG--THHHH--TT----EEES-TT-------SHHHHTT--

Foldseek 3Di:
DWKWKDQFALHHIDIDDDDPPDDDDDDDDPPPCPVSVLVCLQCVLVPNVCSQVRHYPVCPVDPPPPDGIDMPDSPVPNHHDDPDPVVVVVVD